Protein AF-A0A7I9XTW0-F1 (afdb_monomer_lite)

Secondary structure (DSSP, 8-state):
---------------------------HHHHHHHHHHHHHHHHHHH--SHHHHHHHHHHHHHHH---HHHHHHHHHHHHHHH-GGGHHHHHHHHHHHS---TT----

Structure (mmCIF, N/CA/C/O backbone):
data_AF-A0A7I9XTW0-F1
#
_entry.id   AF-A0A7I9XTW0-F1
#
loop_
_atom_site.group_PDB
_atom_site.id
_atom_site.type_symbol
_atom_site.label_atom_id
_atom_site.label_alt_id
_atom_site.label_comp_id
_atom_site.label_asym_id
_atom_site.label_entity_id
_atom_site.label_seq_id
_atom_site.pdbx_PDB_ins_code
_atom_site.Cartn_x
_atom_site.Cartn_y
_atom_site.Cartn_z
_atom_site.occupancy
_atom_site.B_iso_or_equiv
_atom_site.auth_seq_id
_atom_site.auth_comp_id
_atom_site.auth_asym_id
_atom_site.auth_atom_id
_atom_site.pdbx_PDB_model_num
ATOM 1 N N . MET A 1 1 ? 17.682 -44.276 -65.692 1.00 36.53 1 MET A N 1
ATOM 2 C CA . MET A 1 1 ? 18.874 -43.449 -65.983 1.00 36.53 1 MET A CA 1
ATOM 3 C C . MET A 1 1 ? 18.977 -42.391 -64.896 1.00 36.53 1 MET A C 1
ATOM 5 O O . MET A 1 1 ? 18.046 -41.618 -64.738 1.00 36.53 1 MET A O 1
ATOM 9 N N . ILE A 1 2 ? 20.033 -42.439 -64.081 1.00 45.19 2 ILE A N 1
ATOM 10 C CA . ILE A 1 2 ? 20.232 -41.554 -62.923 1.00 45.19 2 ILE A CA 1
ATOM 11 C C . ILE A 1 2 ? 20.953 -40.299 -63.424 1.00 45.19 2 ILE A C 1
ATOM 13 O O . ILE A 1 2 ? 22.138 -40.364 -63.746 1.00 45.19 2 ILE A O 1
ATOM 17 N N . ALA A 1 3 ? 20.245 -39.174 -63.517 1.00 44.25 3 ALA A N 1
ATOM 18 C CA . ALA A 1 3 ? 20.842 -37.883 -63.840 1.00 44.25 3 ALA A CA 1
ATOM 19 C C . ALA A 1 3 ? 21.246 -37.174 -62.541 1.00 44.25 3 ALA A C 1
ATOM 21 O O . ALA A 1 3 ? 20.419 -36.676 -61.783 1.00 44.25 3 ALA A O 1
ATOM 22 N N . ARG A 1 4 ? 22.555 -37.176 -62.286 1.00 58.03 4 ARG A N 1
ATOM 23 C CA . ARG A 1 4 ? 23.236 -36.350 -61.286 1.00 58.03 4 ARG A CA 1
ATOM 24 C C . ARG A 1 4 ? 23.278 -34.929 -61.840 1.00 58.03 4 ARG A C 1
ATOM 26 O O . ARG A 1 4 ? 23.884 -34.746 -62.891 1.00 58.03 4 ARG A O 1
ATOM 33 N N . SER A 1 5 ? 22.682 -33.936 -61.183 1.00 47.16 5 SER A N 1
ATOM 34 C CA . SER A 1 5 ? 22.944 -32.523 -61.497 1.00 47.16 5 SER A CA 1
ATOM 35 C C . SER A 1 5 ? 22.591 -31.590 -60.335 1.00 47.16 5 SER A C 1
ATOM 37 O O . SER A 1 5 ? 21.431 -31.442 -59.977 1.00 47.16 5 SER A O 1
ATOM 39 N N . ALA A 1 6 ? 23.663 -30.999 -59.801 1.00 51.97 6 ALA A N 1
ATOM 40 C CA . ALA A 1 6 ? 23.821 -29.681 -59.184 1.00 51.97 6 ALA A CA 1
ATOM 41 C C . ALA A 1 6 ? 22.908 -29.243 -58.021 1.00 51.97 6 ALA A C 1
ATOM 43 O O . ALA A 1 6 ? 21.743 -28.897 -58.188 1.00 51.97 6 ALA A O 1
ATOM 44 N N . LEU A 1 7 ? 23.552 -29.097 -56.855 1.00 56.00 7 LEU A N 1
ATOM 45 C CA . LEU A 1 7 ? 23.185 -28.119 -55.835 1.00 56.00 7 LEU A CA 1
ATOM 46 C C . LEU A 1 7 ? 23.027 -26.729 -56.470 1.00 56.00 7 LEU A C 1
ATOM 48 O O . LEU A 1 7 ? 23.999 -26.182 -56.986 1.00 56.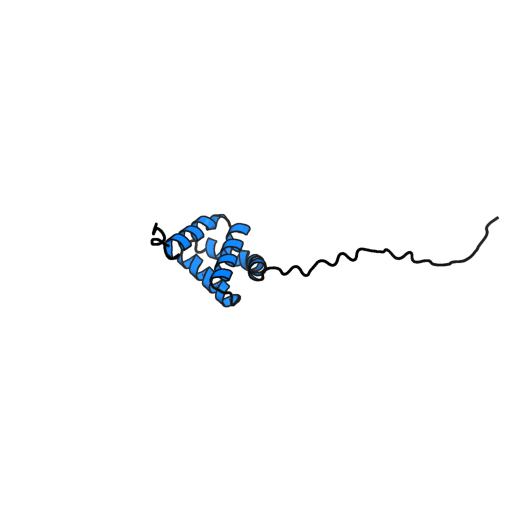00 7 LEU A O 1
ATOM 52 N N . VAL A 1 8 ? 21.856 -26.121 -56.310 1.00 51.56 8 VAL A N 1
ATOM 53 C CA . VAL A 1 8 ? 21.723 -24.664 -56.215 1.00 51.56 8 VAL A CA 1
ATOM 54 C C . VAL A 1 8 ? 20.786 -24.397 -55.047 1.00 51.56 8 VAL A C 1
ATOM 56 O O . VAL A 1 8 ? 19.595 -24.695 -55.096 1.00 51.56 8 VAL A O 1
ATOM 59 N N . GLY A 1 9 ? 21.370 -23.913 -53.952 1.00 53.94 9 GLY A N 1
ATOM 60 C CA . GLY A 1 9 ? 20.630 -23.475 -52.783 1.00 53.94 9 GLY A CA 1
ATOM 61 C C . GLY A 1 9 ? 19.816 -22.231 -53.110 1.00 53.94 9 GLY A C 1
ATOM 62 O O . GLY A 1 9 ? 20.349 -21.247 -53.615 1.00 53.94 9 GLY A O 1
ATOM 63 N N . VAL A 1 10 ? 18.533 -22.265 -52.769 1.00 53.75 10 VAL A N 1
ATOM 64 C CA . VAL A 1 10 ? 17.729 -21.062 -52.583 1.00 53.75 10 VAL A CA 1
ATOM 65 C C . VAL A 1 10 ? 17.114 -21.179 -51.197 1.00 53.75 10 VAL A C 1
ATOM 67 O O . VAL A 1 10 ? 16.165 -21.925 -50.971 1.00 53.75 10 VAL A O 1
ATOM 70 N N . LEU A 1 11 ? 17.721 -20.464 -50.249 1.00 51.22 11 LEU A N 1
ATOM 71 C CA . LEU A 1 11 ? 17.093 -20.087 -48.990 1.00 51.22 11 LEU A CA 1
ATOM 72 C C . LEU A 1 11 ? 15.870 -19.235 -49.346 1.00 51.22 11 LEU A C 1
ATOM 74 O O . LEU A 1 11 ? 15.992 -18.037 -49.594 1.00 51.22 11 LEU A O 1
ATOM 78 N N . ALA A 1 12 ? 14.697 -19.859 -49.424 1.00 51.94 12 ALA A N 1
ATOM 79 C CA . ALA A 1 12 ? 13.442 -19.129 -49.475 1.00 51.94 12 ALA A CA 1
ATOM 80 C C . ALA A 1 12 ? 13.253 -18.465 -48.106 1.00 51.94 12 ALA A C 1
ATOM 82 O O . ALA A 1 12 ? 12.902 -19.112 -47.120 1.00 51.94 12 ALA A O 1
ATOM 83 N N . ALA A 1 13 ? 13.593 -17.179 -48.051 1.00 50.62 13 ALA A N 1
ATOM 84 C CA . ALA A 1 13 ? 13.446 -16.327 -46.890 1.00 50.62 13 ALA A CA 1
ATOM 85 C C . ALA A 1 13 ? 12.004 -16.399 -46.368 1.00 50.62 13 ALA A C 1
ATOM 87 O O . ALA A 1 13 ? 11.054 -16.030 -47.059 1.00 50.62 13 ALA A O 1
ATOM 88 N N . ALA A 1 14 ? 11.851 -16.871 -45.132 1.00 51.88 14 ALA A N 1
ATOM 89 C CA . ALA A 1 14 ? 10.630 -16.697 -44.373 1.00 51.88 14 ALA A CA 1
ATOM 90 C C . ALA A 1 14 ? 10.427 -15.191 -44.157 1.00 51.88 14 ALA A C 1
ATOM 92 O O . ALA A 1 14 ? 11.105 -14.576 -43.335 1.00 51.88 14 ALA A O 1
ATOM 93 N N . ALA A 1 15 ? 9.513 -14.584 -44.914 1.00 51.69 15 ALA A N 1
ATOM 94 C CA . ALA A 1 15 ? 9.011 -13.244 -44.642 1.00 51.69 15 ALA A CA 1
ATOM 95 C C . ALA A 1 15 ? 8.133 -13.299 -43.380 1.00 51.69 15 ALA A C 1
ATOM 97 O O . ALA A 1 15 ? 6.905 -13.318 -43.441 1.00 51.69 15 ALA A O 1
ATOM 98 N N . ALA A 1 16 ? 8.778 -13.405 -42.220 1.00 54.09 16 ALA A N 1
ATOM 99 C CA . ALA A 1 16 ? 8.136 -13.303 -40.924 1.00 54.09 16 ALA A CA 1
ATOM 100 C C . ALA A 1 16 ? 7.930 -11.822 -40.572 1.00 54.09 16 ALA A C 1
ATOM 102 O O . ALA A 1 16 ? 8.882 -11.076 -40.374 1.00 54.09 16 ALA A O 1
ATOM 103 N N . ALA A 1 17 ? 6.654 -11.435 -40.534 1.00 54.91 17 ALA A N 1
ATOM 104 C CA . ALA A 1 17 ? 6.036 -10.488 -39.609 1.00 54.91 17 ALA A CA 1
ATOM 105 C C . ALA A 1 17 ? 6.895 -9.314 -39.093 1.00 54.91 17 ALA A C 1
ATOM 107 O O . ALA A 1 17 ? 7.588 -9.415 -38.086 1.00 54.91 17 ALA A O 1
ATOM 108 N N . GLY A 1 18 ? 6.705 -8.143 -39.699 1.00 49.75 18 GLY A N 1
ATOM 109 C CA . GLY A 1 18 ? 7.049 -6.853 -39.100 1.00 49.75 18 GLY A CA 1
ATOM 110 C C . GLY A 1 18 ? 5.809 -6.142 -38.559 1.00 49.75 18 GLY A C 1
ATOM 111 O O . GLY A 1 18 ? 5.512 -5.033 -38.988 1.00 49.75 18 GLY A O 1
ATOM 112 N N . MET A 1 19 ? 5.040 -6.772 -37.664 1.00 53.50 19 MET A N 1
ATOM 113 C CA . MET A 1 19 ? 4.089 -6.020 -36.838 1.00 53.50 19 MET A CA 1
ATOM 114 C C . MET A 1 19 ? 4.921 -5.248 -35.818 1.00 53.50 19 MET A C 1
ATOM 116 O O . MET A 1 19 ? 5.352 -5.809 -34.814 1.00 53.50 19 MET A O 1
ATOM 120 N N . ALA A 1 20 ? 5.207 -3.979 -36.101 1.00 53.94 20 ALA A N 1
ATOM 121 C CA . ALA A 1 20 ? 5.787 -3.077 -35.120 1.00 53.94 20 ALA A CA 1
ATOM 122 C C . ALA A 1 20 ? 4.788 -2.939 -33.961 1.00 53.94 20 ALA A C 1
ATOM 124 O O . ALA A 1 20 ? 3.843 -2.155 -34.031 1.00 53.94 20 ALA A O 1
ATOM 125 N N . ALA A 1 21 ? 4.958 -3.748 -32.915 1.00 58.03 21 ALA A N 1
ATOM 126 C CA . ALA A 1 21 ? 4.288 -3.516 -31.651 1.00 58.03 21 ALA A CA 1
ATOM 127 C C . ALA A 1 21 ? 4.763 -2.144 -31.166 1.00 58.03 21 ALA A C 1
ATOM 129 O O . ALA A 1 21 ? 5.948 -1.963 -30.878 1.00 58.03 21 ALA A O 1
ATOM 130 N N . ALA A 1 22 ? 3.857 -1.162 -31.147 1.00 60.88 22 ALA A N 1
ATOM 131 C CA . ALA A 1 22 ? 4.116 0.111 -30.491 1.00 60.88 22 ALA A CA 1
ATOM 132 C C . ALA A 1 22 ? 4.672 -0.181 -29.087 1.00 60.88 22 ALA A C 1
ATOM 134 O O . ALA A 1 22 ? 4.213 -1.146 -28.463 1.00 60.88 22 ALA A O 1
ATOM 135 N N . PRO A 1 23 ? 5.658 0.590 -28.591 1.00 56.84 23 PRO A N 1
ATOM 136 C CA . PRO A 1 23 ? 6.182 0.370 -27.254 1.00 56.84 23 PRO A CA 1
ATOM 137 C C . PRO A 1 23 ? 4.998 0.385 -26.290 1.00 56.84 23 PRO A C 1
ATOM 139 O O . PRO A 1 23 ? 4.294 1.388 -26.171 1.00 56.84 23 PRO A O 1
ATOM 142 N N . ALA A 1 24 ? 4.730 -0.758 -25.658 1.00 62.06 24 ALA A N 1
ATOM 143 C CA . ALA A 1 24 ? 3.735 -0.838 -24.611 1.00 62.06 24 ALA A CA 1
ATOM 144 C C . ALA A 1 24 ? 4.276 0.010 -23.458 1.00 62.06 24 ALA A C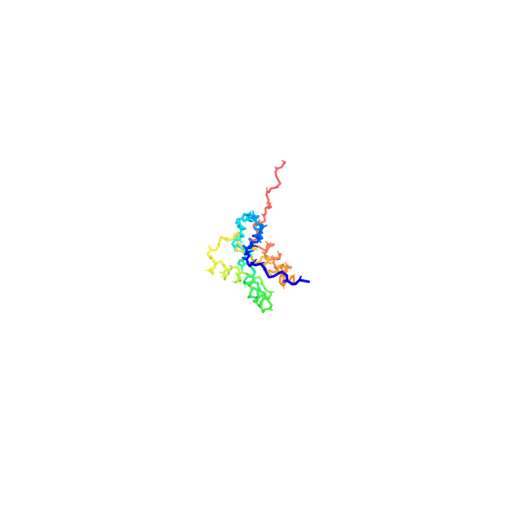 1
ATOM 146 O O . ALA A 1 24 ? 5.104 -0.449 -22.673 1.00 62.06 24 ALA A O 1
ATOM 147 N N . HIS A 1 25 ? 3.870 1.279 -23.407 1.00 61.75 25 HIS A N 1
ATOM 148 C CA . HIS A 1 25 ? 4.109 2.157 -22.272 1.00 61.75 25 HIS A CA 1
ATOM 149 C C . HIS A 1 25 ? 3.293 1.607 -21.101 1.00 61.75 25 HIS A C 1
ATOM 151 O O . HIS A 1 25 ? 2.167 2.032 -20.853 1.00 61.75 25 HIS A O 1
ATOM 157 N N . ALA A 1 26 ? 3.832 0.587 -20.433 1.00 67.31 26 ALA A N 1
ATOM 158 C CA . ALA A 1 26 ? 3.258 0.081 -19.205 1.00 67.31 26 ALA A CA 1
ATOM 159 C C . ALA A 1 26 ? 3.312 1.209 -18.174 1.00 67.31 26 ALA A C 1
ATOM 161 O O . ALA A 1 26 ? 4.377 1.771 -17.911 1.00 67.31 26 ALA A O 1
ATOM 162 N N . ASP A 1 27 ? 2.149 1.552 -17.626 1.00 82.25 27 ASP A N 1
ATOM 163 C CA . ASP A 1 27 ? 2.042 2.474 -16.506 1.00 82.25 27 ASP A CA 1
ATOM 164 C C . ASP A 1 27 ? 2.968 1.988 -15.371 1.00 82.25 27 ASP A C 1
ATOM 166 O O . ASP A 1 27 ? 2.822 0.846 -14.911 1.00 82.25 27 ASP A O 1
ATOM 170 N N . PRO A 1 28 ? 3.949 2.802 -14.937 1.00 85.00 28 PRO A N 1
ATOM 171 C CA . PRO A 1 28 ? 4.956 2.364 -13.978 1.00 85.00 28 PRO A CA 1
ATOM 172 C C . PRO A 1 28 ? 4.333 1.965 -12.638 1.00 85.00 28 PRO A C 1
ATOM 174 O O . PRO A 1 28 ? 4.822 1.031 -12.003 1.00 85.00 28 PRO A O 1
ATOM 177 N N . ALA A 1 29 ? 3.226 2.601 -12.240 1.00 87.19 29 ALA A N 1
ATOM 178 C CA . ALA A 1 29 ? 2.487 2.242 -11.037 1.00 87.19 29 ALA A CA 1
ATOM 179 C C . ALA A 1 29 ? 1.876 0.836 -11.152 1.00 87.19 29 ALA A C 1
ATOM 181 O O . ALA A 1 29 ? 2.057 0.011 -10.262 1.00 87.19 29 ALA A O 1
ATOM 182 N N . THR A 1 30 ? 1.226 0.510 -12.266 1.00 84.88 30 THR A N 1
ATOM 183 C CA . THR A 1 30 ? 0.627 -0.812 -12.501 1.00 84.88 30 THR A CA 1
ATOM 184 C C . THR A 1 30 ? 1.688 -1.913 -12.561 1.00 84.88 30 THR A C 1
ATOM 186 O O . THR A 1 30 ? 1.504 -2.976 -11.969 1.00 84.88 30 THR A O 1
ATOM 189 N N . ASN A 1 31 ? 2.829 -1.662 -13.212 1.00 90.38 31 ASN A N 1
ATOM 190 C CA . ASN A 1 31 ? 3.933 -2.625 -13.230 1.00 90.38 31 ASN A CA 1
ATOM 191 C C . ASN A 1 31 ? 4.507 -2.850 -11.820 1.00 90.38 31 ASN A C 1
ATOM 193 O O . ASN A 1 31 ? 4.671 -3.985 -11.375 1.00 90.38 31 ASN A O 1
ATOM 197 N N . TYR A 1 32 ? 4.755 -1.767 -11.084 1.00 93.88 32 TYR A N 1
ATOM 198 C CA . TYR A 1 32 ? 5.254 -1.840 -9.714 1.00 93.88 32 TYR A CA 1
ATOM 199 C C . TYR A 1 32 ? 4.254 -2.525 -8.764 1.00 93.88 32 TYR A C 1
ATOM 201 O O . TYR A 1 32 ? 4.652 -3.297 -7.891 1.00 93.88 32 TYR A O 1
ATOM 209 N N . ALA A 1 33 ? 2.949 -2.331 -8.972 1.00 94.31 33 ALA A N 1
ATOM 210 C CA . ALA A 1 33 ? 1.901 -2.980 -8.191 1.00 94.31 33 ALA A CA 1
ATOM 211 C C . ALA A 1 33 ? 1.964 -4.510 -8.265 1.00 94.31 33 ALA A C 1
ATOM 213 O O . ALA A 1 33 ? 1.791 -5.173 -7.243 1.00 94.31 33 ALA A O 1
ATOM 214 N N . ALA A 1 34 ? 2.284 -5.076 -9.433 1.00 93.25 34 ALA A N 1
ATOM 215 C CA . ALA A 1 34 ? 2.489 -6.516 -9.586 1.00 93.25 34 ALA A CA 1
ATOM 216 C C . ALA A 1 34 ? 3.695 -7.031 -8.789 1.00 93.25 34 ALA A C 1
ATOM 218 O O . ALA A 1 34 ? 3.628 -8.113 -8.205 1.00 93.25 34 ALA A O 1
ATOM 219 N N . VAL A 1 35 ? 4.767 -6.240 -8.721 1.00 95.62 35 VAL A N 1
ATOM 220 C CA . VAL A 1 35 ? 5.987 -6.584 -7.978 1.00 95.62 35 VAL A CA 1
ATOM 221 C C . VAL A 1 35 ? 5.745 -6.538 -6.468 1.00 95.62 35 VAL A C 1
ATOM 223 O O . VAL A 1 35 ? 6.135 -7.459 -5.752 1.00 95.62 35 VAL A O 1
ATOM 226 N N . VAL A 1 36 ? 5.074 -5.494 -5.973 1.00 97.31 36 VAL A N 1
ATOM 227 C CA . VAL A 1 36 ? 4.913 -5.257 -4.528 1.00 97.31 36 VAL A CA 1
ATOM 228 C C . VAL A 1 36 ? 3.717 -5.998 -3.912 1.00 97.31 36 VAL A C 1
ATOM 230 O O . VAL A 1 36 ? 3.638 -6.134 -2.689 1.00 97.31 36 VAL A O 1
ATOM 233 N N . ALA A 1 37 ? 2.794 -6.529 -4.726 1.00 97.06 37 ALA A N 1
ATOM 234 C CA . ALA A 1 37 ? 1.572 -7.178 -4.246 1.00 97.06 37 ALA A CA 1
ATOM 235 C C . ALA A 1 37 ? 1.781 -8.272 -3.179 1.00 97.06 37 ALA A C 1
ATOM 237 O O . ALA A 1 37 ? 1.036 -8.272 -2.195 1.00 97.06 37 ALA A O 1
ATOM 238 N N . PRO A 1 38 ? 2.779 -9.178 -3.278 1.00 97.75 38 PRO A N 1
ATOM 239 C CA . PRO A 1 38 ? 3.034 -10.157 -2.221 1.00 97.75 38 PRO A CA 1
ATOM 240 C C . PRO A 1 38 ? 3.372 -9.513 -0.867 1.00 97.75 38 PRO A C 1
ATOM 242 O O . PRO A 1 38 ? 2.856 -9.949 0.162 1.00 97.75 38 PRO A O 1
ATOM 245 N N . ALA A 1 39 ? 4.191 -8.457 -0.864 1.00 97.81 39 ALA A N 1
ATOM 246 C CA . ALA A 1 39 ? 4.603 -7.753 0.351 1.00 97.81 39 ALA A CA 1
ATOM 247 C C . ALA A 1 39 ? 3.449 -6.947 0.965 1.00 97.81 39 ALA A C 1
ATOM 249 O O . ALA A 1 39 ? 3.243 -6.993 2.181 1.00 97.81 39 ALA A O 1
ATOM 250 N N . VAL A 1 40 ? 2.653 -6.276 0.123 1.00 97.94 40 VAL A N 1
ATOM 251 C CA . VAL A 1 40 ? 1.425 -5.580 0.537 1.00 97.94 40 VAL A CA 1
ATOM 252 C C . VAL A 1 40 ? 0.474 -6.555 1.227 1.00 97.94 40 VAL A C 1
ATOM 254 O O . VAL A 1 40 ? 0.057 -6.319 2.359 1.00 97.94 40 VAL A O 1
ATOM 257 N N . CYS A 1 41 ? 0.167 -7.680 0.579 1.00 97.88 41 CYS A N 1
ATOM 258 C CA . CYS A 1 41 ? -0.786 -8.645 1.113 1.00 97.88 41 CYS A CA 1
ATOM 259 C C . CYS A 1 41 ? -0.296 -9.304 2.407 1.00 97.88 41 CYS A C 1
ATOM 261 O O . CYS A 1 41 ? -1.068 -9.396 3.356 1.00 97.88 41 CYS A O 1
ATOM 263 N N . SER A 1 42 ? 0.984 -9.684 2.484 1.00 98.25 42 SER A N 1
ATOM 264 C CA . SER A 1 42 ? 1.584 -10.243 3.707 1.00 98.25 42 SER A CA 1
ATOM 265 C C . SER A 1 42 ? 1.510 -9.265 4.887 1.00 98.25 42 SER A C 1
ATOM 267 O O . SER A 1 42 ? 1.150 -9.633 6.010 1.00 98.25 42 SER A O 1
ATOM 269 N N . THR A 1 43 ? 1.779 -7.984 4.621 1.00 98.19 43 THR A N 1
ATOM 270 C CA . THR A 1 43 ? 1.679 -6.931 5.635 1.00 98.19 43 THR A CA 1
ATOM 271 C C . THR A 1 43 ? 0.245 -6.775 6.127 1.00 98.19 43 THR A C 1
ATOM 273 O O . THR A 1 43 ? 0.025 -6.750 7.333 1.00 98.19 43 THR A O 1
ATOM 276 N N . LEU A 1 44 ? -0.741 -6.723 5.225 1.00 98.12 44 LEU A N 1
ATOM 277 C CA . LEU A 1 44 ? -2.149 -6.565 5.608 1.00 98.12 44 LEU A CA 1
ATOM 278 C C . LEU A 1 44 ? -2.742 -7.816 6.267 1.00 98.12 44 LEU A C 1
ATOM 280 O O . LEU A 1 44 ? -3.644 -7.695 7.090 1.00 98.12 44 LEU A O 1
ATOM 284 N N . ASP A 1 45 ? -2.231 -9.009 5.963 1.00 98.12 45 ASP A N 1
ATOM 285 C CA . ASP A 1 45 ? -2.593 -10.231 6.689 1.00 98.12 45 ASP A CA 1
ATOM 286 C C . ASP A 1 45 ? -2.120 -10.191 8.145 1.00 98.12 45 ASP A C 1
ATOM 288 O O . ASP A 1 45 ? -2.832 -10.641 9.041 1.00 98.12 45 ASP A O 1
ATOM 292 N N . THR A 1 46 ? -0.936 -9.624 8.381 1.00 98.38 46 THR A N 1
ATOM 293 C CA . THR A 1 46 ? -0.356 -9.483 9.724 1.00 98.38 46 THR A CA 1
ATOM 294 C C . THR A 1 46 ? -0.980 -8.313 10.487 1.00 98.38 46 THR A C 1
ATOM 296 O O . THR A 1 46 ? -1.237 -8.404 11.686 1.00 98.38 46 THR A O 1
ATOM 299 N N . TYR A 1 47 ? -1.257 -7.214 9.783 1.00 97.94 47 TYR A N 1
ATOM 300 C CA . TYR A 1 47 ? -1.766 -5.965 10.338 1.00 97.94 47 TYR A CA 1
ATOM 301 C C . TYR A 1 47 ? -3.043 -5.514 9.606 1.00 97.94 47 TYR A C 1
ATOM 303 O O . TYR A 1 47 ? -3.013 -4.511 8.886 1.00 97.94 47 TYR A O 1
ATOM 311 N N . PRO A 1 48 ? -4.190 -6.196 9.800 1.00 97.31 48 PRO A N 1
ATOM 312 C CA . PRO A 1 48 ? -5.459 -5.861 9.146 1.00 97.31 48 PRO A CA 1
ATOM 313 C C . PRO A 1 48 ? -6.140 -4.652 9.815 1.00 97.31 48 PRO A C 1
ATOM 315 O O . PRO A 1 48 ? -7.271 -4.721 10.295 1.00 97.31 48 PRO A O 1
ATOM 318 N N . THR A 1 49 ? -5.423 -3.533 9.902 1.00 97.94 49 THR A N 1
ATOM 319 C CA . THR A 1 49 ? -5.822 -2.317 10.620 1.00 97.94 49 THR A CA 1
ATOM 320 C C . THR A 1 49 ? -5.580 -1.074 9.762 1.00 97.94 49 THR A C 1
ATOM 322 O O . THR A 1 49 ? -4.806 -1.112 8.807 1.00 97.94 49 THR A O 1
ATOM 325 N N . LEU A 1 50 ? -6.226 0.050 10.098 1.00 97.12 50 LEU A N 1
ATOM 326 C CA . LEU A 1 50 ? -6.013 1.316 9.381 1.00 97.12 50 LEU A CA 1
ATOM 327 C C . LEU A 1 50 ? -4.543 1.786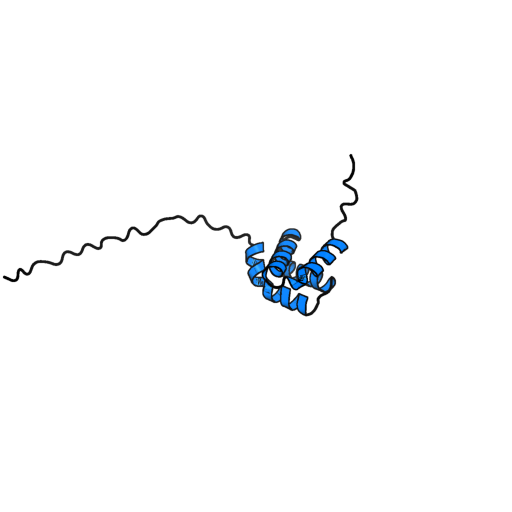 9.431 1.00 97.12 50 LEU A C 1
ATOM 329 O O . LEU A 1 50 ? -4.021 2.146 8.378 1.00 97.12 50 LEU A O 1
ATOM 333 N N . PRO A 1 51 ? -3.829 1.703 10.577 1.00 97.25 51 PRO A N 1
ATOM 334 C CA . PRO A 1 51 ? -2.390 1.970 10.607 1.00 97.25 51 PRO A CA 1
ATOM 335 C C . PRO A 1 51 ? -1.562 1.003 9.749 1.00 97.25 51 PRO A C 1
ATOM 337 O O . PRO A 1 51 ? -0.529 1.397 9.218 1.00 97.25 51 PRO A O 1
ATOM 340 N N . GLY A 1 52 ? -2.007 -0.248 9.583 1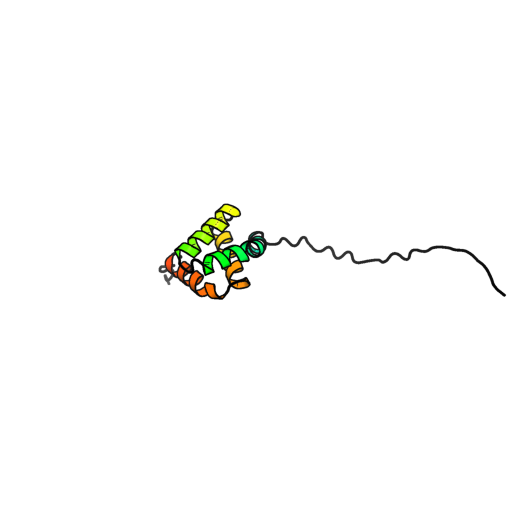.00 97.31 52 GLY A N 1
ATOM 341 C CA . GLY A 1 52 ? -1.375 -1.203 8.668 1.00 97.31 52 GLY A CA 1
ATOM 342 C C . GLY A 1 52 ? -1.455 -0.749 7.208 1.00 97.31 52 GLY A C 1
ATOM 343 O O . GLY A 1 52 ? -0.456 -0.803 6.493 1.00 97.31 52 GLY A O 1
ATOM 344 N N . VAL A 1 53 ? -2.611 -0.224 6.784 1.00 97.81 53 VAL A N 1
ATOM 345 C CA . VAL A 1 53 ? -2.785 0.374 5.446 1.00 97.81 53 VAL A CA 1
ATOM 346 C C . VAL A 1 53 ? -1.903 1.610 5.275 1.00 97.81 53 VAL A C 1
ATOM 348 O O . VAL A 1 53 ? -1.211 1.721 4.265 1.00 97.81 53 VAL A O 1
ATOM 351 N N . GLU A 1 54 ? -1.874 2.504 6.266 1.00 97.19 54 GLU A N 1
ATOM 352 C CA . GLU A 1 54 ? -1.006 3.689 6.252 1.00 97.19 54 GLU A CA 1
ATOM 353 C C . GLU A 1 54 ? 0.474 3.300 6.115 1.00 97.19 54 GLU A C 1
ATOM 355 O O . GLU A 1 54 ? 1.192 3.832 5.270 1.00 97.19 54 GLU A O 1
ATOM 360 N N . GLY A 1 55 ? 0.929 2.312 6.891 1.00 97.69 55 GLY A N 1
ATOM 361 C CA . GLY A 1 55 ? 2.299 1.808 6.816 1.00 97.69 55 GLY A CA 1
ATOM 362 C C . GLY A 1 55 ? 2.650 1.242 5.438 1.00 97.69 55 GLY A C 1
ATOM 363 O O . GLY A 1 55 ? 3.741 1.502 4.929 1.00 97.69 55 GLY A O 1
ATOM 364 N N . VAL A 1 56 ? 1.717 0.523 4.804 1.00 98.19 56 VAL A N 1
ATOM 365 C CA . VAL A 1 56 ? 1.873 0.037 3.425 1.00 98.19 56 VAL A CA 1
ATOM 366 C C . VAL A 1 56 ? 1.982 1.198 2.436 1.00 98.19 56 VAL A C 1
ATOM 368 O O . VAL A 1 56 ? 2.890 1.192 1.605 1.00 98.19 56 VAL A O 1
ATOM 371 N N . LEU A 1 57 ? 1.101 2.199 2.525 1.00 97.62 57 LEU A N 1
ATOM 372 C CA . LEU A 1 57 ? 1.134 3.378 1.652 1.00 97.62 57 LEU A CA 1
ATOM 373 C C . LEU A 1 57 ? 2.474 4.115 1.777 1.00 97.62 57 LEU A C 1
ATOM 375 O O . LEU A 1 57 ? 3.114 4.406 0.769 1.00 97.62 57 LEU A O 1
ATOM 379 N N . GLN A 1 58 ? 2.952 4.339 3.002 1.00 97.94 58 GLN A N 1
ATOM 380 C CA . GLN A 1 58 ? 4.250 4.970 3.247 1.00 97.94 58 GLN A CA 1
ATOM 381 C C . GLN A 1 58 ? 5.420 4.131 2.726 1.00 97.94 58 GLN A C 1
ATOM 383 O O . GLN A 1 58 ? 6.379 4.683 2.189 1.00 97.94 58 GLN A O 1
ATOM 388 N N . ALA A 1 59 ? 5.376 2.806 2.890 1.00 97.69 59 ALA A N 1
ATOM 389 C CA . ALA A 1 59 ? 6.417 1.916 2.387 1.00 97.69 59 ALA A CA 1
ATOM 390 C C . ALA A 1 59 ? 6.495 1.961 0.856 1.00 97.69 59 ALA A C 1
ATOM 392 O O . ALA A 1 59 ? 7.573 2.203 0.318 1.00 97.69 59 ALA A O 1
ATOM 393 N N . VAL A 1 60 ? 5.354 1.823 0.173 1.00 97.69 60 VAL A N 1
ATOM 394 C CA . VAL A 1 60 ? 5.259 1.929 -1.290 1.00 97.69 60 VAL A CA 1
ATOM 395 C C . VAL A 1 60 ? 5.755 3.289 -1.767 1.00 97.69 60 VAL A C 1
ATOM 397 O O . VAL A 1 60 ? 6.566 3.354 -2.686 1.00 97.69 60 VAL A O 1
ATOM 400 N N . GLN A 1 61 ? 5.311 4.379 -1.139 1.00 97.69 61 GLN A N 1
ATOM 401 C CA . GLN A 1 61 ? 5.705 5.727 -1.540 1.00 97.69 61 GLN A CA 1
ATOM 402 C C . GLN A 1 61 ? 7.208 5.971 -1.364 1.00 97.69 61 GLN A C 1
ATOM 404 O O . GLN A 1 61 ? 7.837 6.549 -2.247 1.00 97.69 61 GLN A O 1
ATOM 409 N N . ARG A 1 62 ? 7.800 5.513 -0.253 1.00 97.81 62 ARG A N 1
ATOM 410 C CA . ARG A 1 62 ? 9.244 5.648 -0.008 1.00 97.81 62 ARG A CA 1
ATOM 411 C C . ARG A 1 62 ? 10.087 4.827 -0.978 1.00 97.81 62 ARG A C 1
ATOM 413 O O . ARG A 1 62 ? 11.128 5.311 -1.401 1.00 97.81 62 ARG A O 1
ATOM 420 N N . ASP A 1 63 ? 9.653 3.613 -1.303 1.00 97.25 63 ASP A N 1
ATOM 421 C CA . ASP A 1 63 ? 10.398 2.712 -2.187 1.00 97.25 63 ASP A CA 1
ATOM 422 C C . ASP A 1 63 ? 10.330 3.156 -3.657 1.00 97.25 63 ASP A C 1
ATOM 424 O O . ASP A 1 63 ? 11.325 3.120 -4.375 1.00 97.25 63 ASP A O 1
ATOM 428 N N . SER A 1 64 ? 9.165 3.637 -4.096 1.00 95.88 64 SER A N 1
ATOM 429 C CA . SER A 1 64 ? 8.921 4.005 -5.498 1.00 95.88 64 SER A CA 1
ATOM 430 C C . SER A 1 64 ? 9.170 5.479 -5.834 1.00 95.88 64 SER A C 1
ATOM 432 O O . SER A 1 64 ? 9.363 5.816 -7.001 1.00 95.88 64 SER A O 1
ATOM 434 N N . GLY A 1 65 ? 9.107 6.381 -4.848 1.00 96.31 65 GLY A N 1
ATOM 435 C CA . GLY A 1 65 ? 9.083 7.829 -5.082 1.00 96.31 65 GLY A CA 1
ATOM 436 C C . GLY A 1 65 ? 7.782 8.337 -5.721 1.00 96.31 65 GLY A C 1
ATOM 437 O O . GLY A 1 65 ? 7.734 9.462 -6.220 1.00 96.31 65 GLY A O 1
ATOM 438 N N . PHE A 1 66 ? 6.726 7.521 -5.737 1.00 96.38 66 PHE A N 1
ATOM 439 C CA . PHE A 1 66 ? 5.456 7.856 -6.372 1.00 96.38 66 PHE A CA 1
ATOM 440 C C . PHE A 1 66 ? 4.678 8.965 -5.663 1.00 96.38 66 PHE A C 1
ATOM 442 O O . PHE A 1 66 ? 4.737 9.154 -4.445 1.00 96.38 66 PHE A O 1
ATOM 449 N N . THR A 1 67 ? 3.843 9.661 -6.440 1.00 96.00 67 THR A N 1
ATOM 450 C CA . THR A 1 67 ? 2.861 10.596 -5.882 1.00 96.00 67 THR A CA 1
ATOM 451 C C . THR A 1 67 ? 1.886 9.861 -4.960 1.00 96.00 67 THR A C 1
ATOM 453 O O . THR A 1 67 ? 1.728 8.640 -5.034 1.00 96.00 67 THR A O 1
ATOM 456 N N . VAL A 1 68 ? 1.177 10.598 -4.101 1.00 93.62 68 VAL A N 1
ATOM 457 C CA . VAL A 1 68 ? 0.136 10.009 -3.236 1.00 93.62 68 VAL A CA 1
ATOM 458 C C . VAL A 1 68 ? -0.929 9.285 -4.073 1.00 93.62 68 VAL A C 1
ATOM 460 O O . VAL A 1 68 ? -1.354 8.186 -3.724 1.00 93.62 68 VAL A O 1
ATOM 463 N N . ALA A 1 69 ? -1.315 9.854 -5.219 1.00 92.88 69 ALA A N 1
ATOM 464 C CA . ALA A 1 69 ? -2.323 9.272 -6.102 1.00 92.88 69 ALA A CA 1
ATOM 465 C C . ALA A 1 69 ? -1.838 7.996 -6.814 1.00 92.88 69 ALA A C 1
ATOM 467 O O . ALA A 1 69 ? -2.620 7.064 -7.012 1.00 92.88 69 ALA A O 1
ATOM 468 N N . ASP A 1 70 ? -0.569 7.943 -7.221 1.00 95.94 70 ASP A N 1
ATOM 469 C CA . ASP A 1 70 ? 0.033 6.738 -7.806 1.00 95.94 70 ASP A CA 1
ATOM 470 C C . ASP A 1 70 ? 0.217 5.648 -6.744 1.00 95.94 70 ASP A C 1
ATOM 472 O O . ASP A 1 70 ? -0.157 4.503 -6.968 1.00 95.94 70 ASP A O 1
ATOM 476 N N . THR A 1 71 ? 0.684 6.017 -5.549 1.00 96.75 71 THR A N 1
ATOM 477 C CA . THR A 1 71 ? 0.825 5.114 -4.394 1.00 96.75 71 THR A CA 1
ATOM 478 C C . THR A 1 71 ? -0.512 4.460 -4.040 1.00 96.75 71 THR A C 1
ATOM 480 O O . THR A 1 71 ? -0.594 3.241 -3.886 1.00 96.75 71 THR A O 1
ATOM 483 N N .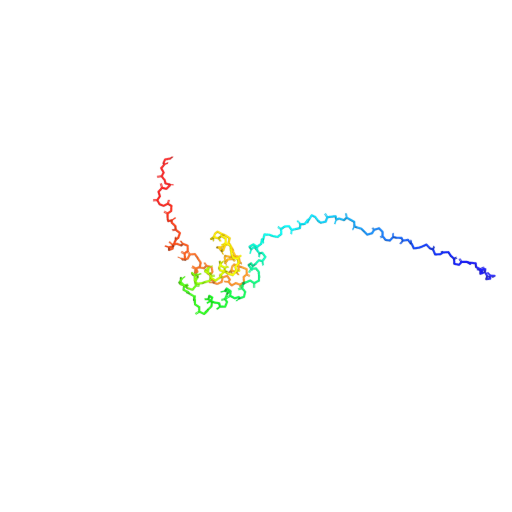 ALA A 1 72 ? -1.588 5.249 -3.963 1.00 94.81 72 ALA A N 1
ATOM 484 C CA . ALA A 1 72 ? -2.925 4.724 -3.708 1.00 94.81 72 ALA A CA 1
ATOM 485 C C . ALA A 1 72 ? -3.372 3.745 -4.807 1.00 94.81 72 ALA A C 1
ATOM 487 O O . ALA A 1 72 ? -3.886 2.670 -4.499 1.00 94.81 72 ALA A O 1
ATOM 488 N N . ARG A 1 73 ? -3.126 4.070 -6.085 1.00 95.31 73 ARG A N 1
ATOM 489 C CA . ARG A 1 73 ? -3.416 3.168 -7.212 1.00 95.31 73 ARG A CA 1
ATOM 490 C C . ARG A 1 73 ? -2.639 1.860 -7.123 1.00 95.31 73 ARG A C 1
ATOM 492 O O . ARG A 1 73 ? -3.243 0.805 -7.298 1.00 95.31 73 ARG A O 1
ATOM 499 N N . VAL A 1 74 ? -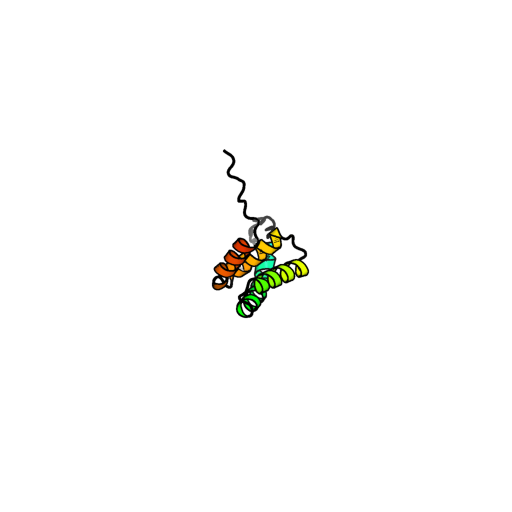1.348 1.917 -6.794 1.00 97.31 74 VAL A N 1
ATOM 500 C CA . VAL A 1 74 ? -0.505 0.733 -6.578 1.00 97.31 74 VAL A CA 1
ATOM 501 C C . VAL A 1 74 ? -1.119 -0.179 -5.523 1.00 97.31 74 VAL A C 1
ATOM 503 O O . VAL A 1 74 ? -1.315 -1.365 -5.777 1.00 97.31 74 VAL A O 1
ATOM 506 N N . VAL A 1 75 ? -1.448 0.367 -4.349 1.00 97.38 75 VAL A N 1
ATOM 507 C CA . VAL A 1 75 ? -1.967 -0.426 -3.226 1.00 97.38 75 VAL A CA 1
ATOM 508 C C . VAL A 1 75 ? -3.342 -1.008 -3.545 1.00 97.38 75 VAL A C 1
ATOM 510 O O . VAL A 1 75 ? -3.579 -2.188 -3.289 1.00 97.38 75 VAL A O 1
ATOM 513 N N . VAL A 1 76 ? -4.233 -0.230 -4.165 1.00 96.75 76 VAL A N 1
ATOM 514 C CA . VAL A 1 76 ? -5.550 -0.722 -4.600 1.00 96.75 76 VAL A CA 1
ATOM 515 C C . VAL A 1 76 ? -5.402 -1.844 -5.627 1.00 96.75 76 VAL A C 1
ATOM 517 O O . VAL A 1 76 ? -6.068 -2.875 -5.511 1.00 96.75 76 VAL A O 1
ATOM 520 N N . TRP A 1 77 ? -4.514 -1.692 -6.612 1.00 96.75 77 TRP A N 1
ATOM 521 C CA . TRP A 1 77 ? -4.287 -2.713 -7.634 1.00 96.75 77 TRP A CA 1
ATOM 522 C C . TRP A 1 77 ? -3.666 -3.983 -7.043 1.00 96.75 77 TRP A C 1
ATOM 524 O O . TRP A 1 77 ? -4.143 -5.086 -7.303 1.00 96.75 77 TRP A O 1
ATOM 534 N N . ALA A 1 78 ? -2.663 -3.845 -6.176 1.00 96.88 78 ALA A N 1
ATOM 535 C CA . ALA A 1 78 ? -2.050 -4.954 -5.452 1.00 96.88 78 ALA A CA 1
ATOM 536 C C . ALA A 1 78 ? -3.081 -5.746 -4.629 1.00 96.88 78 ALA A C 1
ATOM 538 O O . ALA A 1 78 ? -3.153 -6.972 -4.723 1.00 96.88 78 ALA A O 1
ATOM 539 N N . VAL A 1 79 ? -3.923 -5.055 -3.856 1.00 97.88 79 VAL A N 1
ATOM 540 C CA . VAL A 1 79 ? -4.932 -5.700 -3.005 1.00 97.88 79 VAL A CA 1
ATOM 541 C C . VAL A 1 79 ? -6.037 -6.349 -3.834 1.00 97.88 79 VAL A C 1
ATOM 543 O O . VAL A 1 79 ? -6.367 -7.510 -3.600 1.00 97.88 79 VAL A O 1
ATOM 546 N N . SER A 1 80 ? -6.590 -5.640 -4.820 1.00 96.88 80 SER A N 1
ATOM 547 C CA . SER A 1 80 ? -7.673 -6.161 -5.667 1.00 96.88 80 SER A CA 1
ATOM 548 C C . SER A 1 80 ? -7.248 -7.368 -6.506 1.00 96.88 80 SER A C 1
ATOM 550 O O . SER A 1 80 ? -8.036 -8.298 -6.665 1.00 96.88 80 SER A O 1
ATOM 552 N N . SER A 1 81 ? -6.004 -7.388 -6.994 1.00 95.38 81 SER A N 1
ATOM 553 C CA . SER A 1 81 ? -5.482 -8.487 -7.813 1.00 95.38 81 SER A CA 1
ATOM 554 C C . SER A 1 81 ? -5.018 -9.696 -6.996 1.00 95.38 81 SER A C 1
ATOM 556 O O . SER A 1 81 ? -5.168 -10.829 -7.453 1.00 95.38 81 SER A O 1
ATOM 558 N N . ARG A 1 82 ? -4.454 -9.490 -5.795 1.00 96.69 82 ARG A N 1
ATOM 559 C CA . ARG A 1 82 ? -3.775 -10.559 -5.041 1.00 96.69 82 ARG A CA 1
ATOM 560 C C . ARG A 1 82 ? -4.464 -10.969 -3.742 1.00 96.69 82 ARG A C 1
ATOM 562 O O . ARG A 1 82 ? -4.454 -12.157 -3.419 1.00 96.69 82 ARG A O 1
ATOM 569 N N . CYS A 1 83 ? -5.047 -10.038 -2.991 1.00 97.94 83 CYS A N 1
ATOM 570 C CA . CYS A 1 83 ? -5.674 -10.307 -1.691 1.00 97.94 83 CYS A CA 1
ATOM 571 C C . CYS A 1 83 ? -6.995 -9.536 -1.508 1.00 97.94 83 CYS A C 1
ATOM 573 O O . CYS A 1 83 ? -7.120 -8.718 -0.591 1.00 97.94 83 CYS A O 1
ATOM 575 N N . PRO A 1 84 ? -8.034 -9.841 -2.313 1.00 97.88 84 PRO A N 1
ATOM 576 C CA . PRO A 1 84 ? -9.280 -9.070 -2.337 1.00 97.88 84 PRO A CA 1
ATOM 577 C C . PRO A 1 84 ? -10.039 -9.061 -1.000 1.00 97.88 84 PRO A C 1
ATOM 579 O O . PRO A 1 84 ? -10.856 -8.175 -0.761 1.00 97.88 84 PRO A O 1
ATOM 582 N N . ARG A 1 85 ? -9.732 -9.989 -0.081 1.00 98.06 85 ARG A N 1
ATOM 583 C CA . ARG A 1 85 ? -10.249 -9.996 1.301 1.00 98.06 85 ARG A CA 1
ATOM 584 C C . ARG A 1 85 ? -9.979 -8.698 2.078 1.00 98.06 85 ARG A C 1
ATOM 586 O O . ARG A 1 85 ? -10.724 -8.401 3.004 1.00 98.06 85 ARG A O 1
ATOM 593 N N . HIS A 1 86 ? -8.957 -7.926 1.694 1.00 98.19 86 HIS A N 1
ATOM 594 C CA . HIS A 1 86 ? -8.595 -6.653 2.334 1.00 98.19 86 HIS A CA 1
ATOM 595 C C . HIS A 1 86 ? -9.241 -5.422 1.685 1.00 98.19 86 HIS A C 1
ATOM 597 O O . HIS A 1 86 ? -9.056 -4.309 2.172 1.00 98.19 86 HIS A O 1
ATOM 603 N N . LEU A 1 87 ? -10.051 -5.578 0.631 1.00 97.62 87 LEU A N 1
ATOM 604 C CA . LEU A 1 87 ? -10.779 -4.453 0.028 1.00 97.62 87 LEU A CA 1
ATOM 605 C C . LEU A 1 87 ? -11.676 -3.695 1.027 1.00 97.62 87 LEU A C 1
ATOM 607 O O . LEU A 1 87 ? -11.644 -2.464 1.016 1.00 97.62 87 LEU A O 1
ATOM 611 N N . PRO A 1 88 ? -12.415 -4.354 1.946 1.00 97.81 88 PRO A N 1
ATOM 612 C CA . PRO A 1 88 ? -13.188 -3.637 2.960 1.00 97.81 88 PRO A CA 1
ATOM 613 C C . PRO A 1 88 ? -12.317 -2.805 3.908 1.00 97.81 88 PRO A C 1
ATOM 615 O O . PRO A 1 88 ? -12.766 -1.777 4.410 1.00 97.81 88 PRO A O 1
ATOM 618 N N . LEU A 1 89 ? -11.073 -3.227 4.157 1.00 97.75 89 LEU A N 1
ATOM 619 C CA . LEU A 1 89 ? -10.127 -2.472 4.975 1.00 97.75 89 LEU A CA 1
ATOM 620 C C . LEU A 1 89 ? -9.673 -1.197 4.249 1.00 97.75 89 LEU A C 1
ATOM 622 O O . LEU A 1 89 ? -9.654 -0.130 4.860 1.00 97.75 89 LEU A O 1
ATOM 626 N N . LEU A 1 90 ? -9.384 -1.290 2.945 1.00 96.81 90 LEU A N 1
ATOM 627 C CA . LEU A 1 90 ? -9.087 -0.117 2.117 1.00 96.81 90 LEU A CA 1
ATOM 628 C C . LEU A 1 90 ? -10.270 0.855 2.060 1.00 96.81 90 LEU A C 1
ATOM 630 O O . LEU A 1 90 ? -10.069 2.059 2.184 1.00 96.81 90 LEU A O 1
ATOM 634 N N . GLN A 1 91 ? -11.500 0.349 1.940 1.00 96.38 91 GLN A N 1
ATOM 635 C CA . GLN A 1 91 ? -12.692 1.199 1.953 1.00 96.38 91 GLN A CA 1
ATOM 636 C C . GLN A 1 91 ? -12.812 1.973 3.270 1.00 96.38 91 GLN A C 1
ATOM 638 O O . GLN A 1 91 ? -12.960 3.190 3.253 1.00 96.38 91 GLN A O 1
ATOM 643 N N . ARG A 1 92 ? -12.650 1.296 4.416 1.00 96.19 92 ARG A N 1
ATOM 644 C CA . ARG A 1 92 ? -12.672 1.956 5.733 1.00 96.19 92 ARG A CA 1
ATOM 645 C C . ARG A 1 92 ? -11.583 3.014 5.876 1.00 96.19 92 ARG A C 1
ATOM 647 O O . ARG A 1 92 ? -11.810 4.038 6.517 1.00 96.19 92 ARG A O 1
ATOM 654 N N . PHE A 1 93 ? -10.407 2.772 5.301 1.00 95.25 93 PHE A N 1
ATOM 655 C CA . PHE A 1 93 ? -9.327 3.753 5.277 1.00 95.25 93 PHE A CA 1
ATOM 656 C C . PHE A 1 93 ? -9.744 5.013 4.509 1.00 95.25 93 PHE A C 1
ATOM 658 O O . PHE A 1 93 ? -9.624 6.118 5.033 1.00 95.25 93 PHE A O 1
ATOM 665 N N . VAL A 1 94 ? -10.317 4.852 3.313 1.00 92.81 94 VAL A N 1
ATOM 666 C CA . VAL A 1 94 ? -10.855 5.970 2.524 1.00 92.81 94 VAL A CA 1
ATOM 667 C C . VAL A 1 94 ? -11.960 6.696 3.290 1.00 92.81 94 VAL A C 1
ATOM 669 O O . VAL A 1 94 ? -11.898 7.911 3.411 1.00 92.81 94 VAL A O 1
ATOM 672 N N . ASP A 1 95 ? -12.922 5.984 3.872 1.00 93.56 95 ASP A N 1
ATOM 673 C CA . ASP A 1 95 ? -14.029 6.607 4.610 1.00 93.56 95 ASP A CA 1
ATOM 674 C C . ASP A 1 95 ? -13.543 7.437 5.815 1.00 93.56 95 ASP A C 1
ATOM 676 O O . ASP A 1 95 ? -14.159 8.446 6.164 1.00 93.56 95 ASP A O 1
ATOM 680 N N . THR A 1 96 ? -12.425 7.028 6.426 1.00 92.88 96 THR A N 1
ATOM 681 C CA . THR A 1 96 ? -11.820 7.694 7.590 1.00 92.88 96 THR A CA 1
ATOM 682 C C . THR A 1 96 ? -10.995 8.925 7.203 1.00 92.88 96 THR A C 1
ATOM 684 O O . THR A 1 96 ? -11.040 9.931 7.909 1.00 92.88 96 THR A O 1
ATOM 687 N N . TYR A 1 97 ? -10.225 8.852 6.111 1.00 88.00 97 TYR A N 1
ATOM 688 C CA . TYR A 1 97 ? -9.188 9.845 5.797 1.00 88.00 97 TYR A CA 1
ATOM 689 C C . TYR A 1 97 ? -9.422 10.636 4.511 1.00 88.00 97 TYR A C 1
ATOM 691 O O . TYR A 1 97 ? -8.806 11.688 4.327 1.00 88.00 97 TYR A O 1
ATOM 699 N N . ALA A 1 98 ? -10.290 10.176 3.607 1.00 80.31 98 ALA A N 1
ATOM 700 C CA . ALA A 1 98 ? -10.634 10.969 2.440 1.00 80.31 98 ALA A CA 1
ATOM 701 C C . ALA A 1 98 ? -11.419 12.203 2.901 1.00 80.31 98 ALA A C 1
ATOM 703 O O . ALA A 1 98 ? -12.378 12.067 3.669 1.00 80.31 98 ALA A O 1
ATOM 704 N N . PRO A 1 99 ? -11.049 13.413 2.441 1.00 70.19 99 PRO A N 1
ATOM 705 C CA . PRO A 1 99 ? -11.821 14.602 2.746 1.00 70.19 99 PRO A CA 1
ATOM 706 C C . PRO A 1 99 ? -13.245 14.381 2.243 1.00 70.19 99 PRO A C 1
ATOM 708 O O . PRO A 1 99 ? -13.489 14.263 1.039 1.00 70.19 99 PRO A O 1
ATOM 711 N N . GLN A 1 100 ? -14.183 14.290 3.184 1.00 59.19 100 GLN A N 1
ATOM 712 C CA . GLN A 1 100 ? -15.600 14.208 2.889 1.00 59.19 100 GLN A CA 1
ATOM 713 C C . GLN A 1 100 ? -15.943 15.456 2.071 1.00 59.19 100 GLN A C 1
ATOM 715 O O . GLN A 1 100 ? -15.899 16.573 2.582 1.00 59.19 100 GLN A O 1
ATOM 720 N N . GLN A 1 101 ? -16.284 15.286 0.792 1.00 56.44 101 GLN A N 1
ATOM 721 C CA . GLN A 1 101 ? -16.786 16.348 -0.093 1.00 56.44 101 GLN A CA 1
ATOM 722 C C . GLN A 1 101 ? -18.207 16.792 0.341 1.00 56.44 101 GLN A C 1
ATOM 724 O O . GLN A 1 101 ? -19.083 17.046 -0.486 1.00 56.44 101 GLN A O 1
ATOM 729 N N . GLN A 1 102 ? -18.465 16.856 1.651 1.00 54.50 102 GLN A N 1
ATOM 730 C CA . GLN A 1 102 ? -19.690 17.311 2.305 1.00 54.50 102 GLN A CA 1
ATOM 731 C C . GLN A 1 102 ? -19.764 18.842 2.218 1.00 54.50 102 GLN A C 1
ATOM 733 O O . GLN A 1 102 ? -19.638 19.571 3.194 1.00 54.50 102 GLN A O 1
ATOM 738 N N . GLY A 1 103 ? -19.914 19.314 0.984 1.00 49.50 103 GLY A N 1
ATOM 739 C CA . GLY A 1 103 ? -20.015 20.723 0.614 1.00 49.50 103 GLY A CA 1
ATOM 740 C C . GLY A 1 103 ? -20.326 20.945 -0.870 1.00 49.50 103 GLY A C 1
ATOM 741 O O . GLY A 1 103 ? -20.751 22.033 -1.239 1.00 49.50 103 GLY A O 1
ATOM 742 N N . ARG A 1 104 ? -20.210 19.928 -1.743 1.00 54.47 104 ARG A N 1
ATOM 743 C CA . ARG A 1 104 ? -20.654 20.021 -3.149 1.00 54.47 104 ARG A CA 1
ATOM 744 C C . ARG A 1 104 ? -22.089 19.505 -3.330 1.00 54.47 104 ARG A C 1
ATOM 746 O O . ARG A 1 104 ? -22.371 18.646 -4.157 1.00 54.47 104 ARG A O 1
ATOM 753 N N . ARG A 1 105 ? -23.004 20.076 -2.552 1.00 66.31 105 ARG A N 1
ATOM 754 C CA . ARG A 1 105 ? -24.378 20.347 -2.988 1.00 66.31 105 ARG A CA 1
ATOM 755 C C . ARG A 1 105 ? -24.576 21.847 -2.833 1.00 66.31 105 ARG A C 1
ATOM 757 O O . ARG A 1 105 ? -24.937 22.303 -1.757 1.00 66.31 105 ARG A O 1
ATOM 764 N N . VAL A 1 106 ? -24.308 22.604 -3.888 1.00 56.59 106 VAL A N 1
ATOM 765 C CA . VAL A 1 106 ? -24.828 23.967 -4.006 1.00 56.59 106 VAL A CA 1
ATOM 766 C C . VAL A 1 106 ? -25.387 24.075 -5.418 1.00 56.59 106 VAL A C 1
ATOM 768 O O . VAL A 1 106 ? -24.619 24.251 -6.357 1.00 56.59 106 VAL A O 1
ATOM 771 N N . VAL A 1 107 ? -26.711 23.857 -5.459 1.00 54.84 107 VAL A N 1
ATOM 772 C CA . VAL A 1 107 ? -27.726 24.070 -6.515 1.00 54.84 107 VAL A CA 1
ATOM 773 C C . VAL A 1 107 ? -27.493 23.500 -7.910 1.00 54.84 107 VAL A C 1
ATOM 775 O O . VAL A 1 107 ? -26.619 23.994 -8.646 1.00 54.84 107 VAL A O 1
#

pLDDT: mean 82.22, std 19.85, range [36.53, 98.38]

Foldseek 3Di:
DDDDDDDDDDPPDDPDDPPPPDPPPPDPLLVVLVVCLVVLQVQCVVPVALVSVVVQLVVQCVVPVDDSVSSLVSSCNSCVVPPVVSVVSNVVNCVVPPPPVVPPPDD

Sequence (107 aa):
MIARSALVGVLAAAAAAGMAAAPAHADPATNYAAVVAPAVCSTLDTYPTLPGVEGVLQAVQRDSGFTVADTARVVVWAVSSRCPRHLPLLQRFVDTYAPQQQGRRVV

Radius of gyration: 26.79 Å; chains: 1; bounding box: 52×68×77 Å

Organism: NCBI:txid84962